Protein AF-A0A8H3FLI0-F1 (afdb_monomer_lite)

Secondary structure (DSSP, 8-state):
---SGGGTEEEE--HHHHHIIIII-PPPSS---S---EEEEEETT---TTT-TTTTT---S--PPPBTTB-SS--SEEEEETTTIIIIIHHHT-SSSHHHHH---TTSBPSS----

Foldseek 3Di:
DQLQVVNFKDWDDDPVVVCCPPPNDDDDPDDPPVLPDWIKIFGPPDDALVPDPVNVPPPQPFQQDDDVNHRHQDPRIAIERPVCVPPPQSVQPRDDCSCVVQDDRPPDYTDDPPDD

Organism: NCBI:txid172621

Sequence (116 aa):
MGRSPRYLFCVQVHAAALHSVVHDAPAPPAFDVTKKGWVKLVSKSWIPCEEDPRARGRPDPNVYEPIEGVTERDVGWMKCPYQCVMTEYYSGNEGLNGWRTEYCRPPKVVGPPYDE

pLDDT: mean 80.86, std 11.71, range [36.59, 94.56]

Radius of gyration: 16.19 Å; chains: 1; bounding box: 41×36×45 Å

Structure (mmCIF, N/CA/C/O backbone):
data_AF-A0A8H3FLI0-F1
#
_entry.id   AF-A0A8H3FLI0-F1
#
loop_
_atom_site.group_PDB
_atom_site.id
_atom_site.type_symbol
_atom_site.label_atom_id
_atom_site.label_alt_id
_at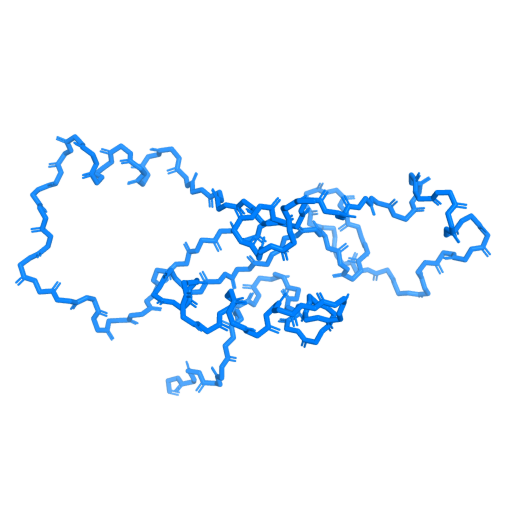om_site.label_comp_id
_atom_site.label_asym_id
_atom_site.label_entity_id
_atom_site.label_seq_id
_atom_site.pdbx_PDB_ins_code
_atom_site.Cartn_x
_atom_site.Cartn_y
_atom_site.Cartn_z
_atom_site.occupancy
_atom_site.B_iso_or_equiv
_atom_site.auth_seq_id
_atom_site.auth_comp_id
_atom_site.auth_asym_id
_atom_site.auth_atom_id
_atom_site.pdbx_PDB_model_num
ATOM 1 N N . MET A 1 1 ? -1.386 22.244 -11.632 1.00 44.44 1 MET A N 1
ATOM 2 C CA . MET A 1 1 ? -2.280 21.992 -10.479 1.00 44.44 1 MET A CA 1
ATOM 3 C C . MET A 1 1 ? -2.288 20.491 -10.187 1.00 44.44 1 MET A C 1
ATOM 5 O O . MET A 1 1 ? -2.131 19.738 -11.136 1.00 44.44 1 MET A O 1
ATOM 9 N N . GLY A 1 2 ? -2.396 20.057 -8.922 1.00 56.00 2 GLY A N 1
ATOM 10 C CA . GLY A 1 2 ? -2.494 18.627 -8.556 1.00 56.00 2 GLY A CA 1
ATOM 11 C C . GLY A 1 2 ? -1.180 17.890 -8.235 1.00 56.00 2 GLY A C 1
ATOM 12 O O . GLY A 1 2 ? -1.049 16.729 -8.588 1.00 56.00 2 GLY A O 1
ATOM 13 N N . ARG A 1 3 ? -0.199 18.542 -7.589 1.00 63.22 3 ARG A N 1
ATOM 14 C CA . ARG A 1 3 ? 1.062 17.896 -7.144 1.00 63.22 3 ARG A CA 1
ATOM 15 C C . ARG A 1 3 ? 1.019 17.334 -5.717 1.00 63.22 3 ARG A C 1
ATOM 17 O O . ARG A 1 3 ? 2.014 16.800 -5.251 1.00 63.22 3 ARG A O 1
ATOM 24 N N . SER A 1 4 ? -0.108 17.484 -5.019 1.00 76.62 4 SER A N 1
ATOM 25 C CA . SER A 1 4 ? -0.272 16.878 -3.697 1.0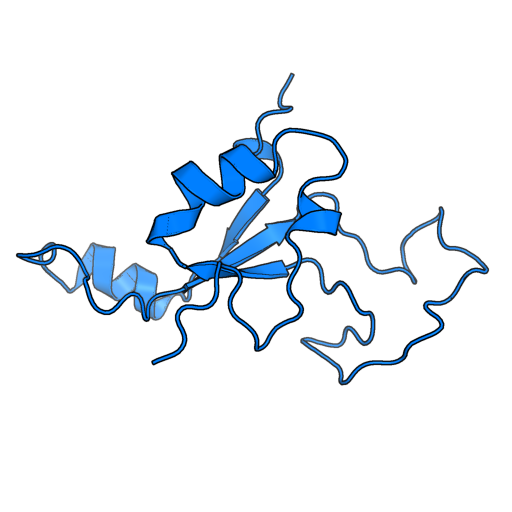0 76.62 4 SER A CA 1
ATOM 26 C C . SER A 1 4 ? -0.342 15.354 -3.849 1.00 76.62 4 SER A C 1
ATOM 28 O O . SER A 1 4 ? -1.057 14.886 -4.740 1.00 76.62 4 SER A O 1
ATOM 30 N N . PRO A 1 5 ? 0.314 14.588 -2.964 1.00 76.56 5 PRO A N 1
ATOM 31 C CA . PRO A 1 5 ? 0.258 13.124 -2.934 1.00 76.56 5 PRO A CA 1
ATOM 32 C C . PRO A 1 5 ? -1.162 12.543 -2.987 1.00 76.56 5 PRO A C 1
ATOM 34 O O . PRO A 1 5 ? -1.385 11.531 -3.645 1.00 76.56 5 PRO A O 1
ATOM 37 N N . ARG A 1 6 ? -2.163 13.258 -2.452 1.00 79.00 6 ARG A N 1
ATOM 38 C CA . ARG A 1 6 ? -3.591 12.893 -2.549 1.00 79.00 6 ARG A CA 1
ATOM 39 C C . ARG A 1 6 ? -4.126 12.706 -3.977 1.00 79.00 6 ARG A C 1
ATOM 41 O O . ARG A 1 6 ? -5.146 12.055 -4.151 1.00 79.00 6 ARG A O 1
ATOM 48 N N . TYR A 1 7 ? -3.486 13.306 -4.982 1.00 82.62 7 TYR A N 1
ATOM 49 C CA . TYR A 1 7 ? -3.865 13.180 -6.399 1.00 82.62 7 TYR A CA 1
ATOM 50 C C . TYR A 1 7 ? -2.923 12.269 -7.200 1.00 82.62 7 TYR A C 1
ATOM 52 O O . TYR A 1 7 ? -3.163 12.030 -8.389 1.00 82.62 7 TYR A O 1
ATOM 60 N N . LEU A 1 8 ? -1.839 11.810 -6.569 1.00 84.50 8 LEU A N 1
ATOM 61 C CA . LEU A 1 8 ? -0.816 10.948 -7.162 1.00 84.50 8 LEU A CA 1
ATOM 62 C C . LEU A 1 8 ? -0.957 9.494 -6.714 1.00 84.50 8 LEU A C 1
ATOM 64 O O . LEU A 1 8 ? -0.481 8.608 -7.416 1.00 84.50 8 LEU A O 1
ATOM 68 N N . PHE A 1 9 ? -1.636 9.250 -5.596 1.00 86.50 9 PHE A N 1
ATOM 69 C CA . PHE A 1 9 ? -1.892 7.910 -5.093 1.00 86.50 9 PHE A CA 1
ATOM 70 C C . PHE A 1 9 ? -3.385 7.635 -4.976 1.00 86.50 9 PHE A C 1
ATOM 72 O O . PHE A 1 9 ? -4.172 8.538 -4.681 1.00 86.50 9 PHE A O 1
ATOM 79 N N . CYS A 1 10 ? -3.771 6.378 -5.173 1.00 88.94 10 CYS A N 1
ATOM 80 C CA . CYS A 1 10 ? -5.086 5.891 -4.782 1.00 88.94 10 CYS A CA 1
ATOM 81 C C . CYS A 1 10 ? -4.960 4.790 -3.728 1.00 88.94 10 CYS A C 1
ATOM 83 O O . CYS A 1 10 ? -3.980 4.047 -3.672 1.00 88.94 10 CYS A O 1
ATOM 85 N N . VAL A 1 11 ? -5.961 4.726 -2.853 1.00 90.06 11 VAL A N 1
ATOM 86 C CA . VAL A 1 11 ? -6.069 3.694 -1.826 1.00 90.06 11 VAL A CA 1
ATOM 87 C C . VAL A 1 11 ? -7.047 2.648 -2.330 1.00 90.06 11 VAL A C 1
ATOM 89 O O . VAL A 1 11 ? -8.213 2.957 -2.574 1.00 90.06 11 VAL A O 1
ATOM 92 N N . GLN A 1 12 ? -6.580 1.414 -2.472 1.00 91.69 12 GLN A N 1
ATOM 93 C CA . GLN A 1 12 ? -7.432 0.277 -2.788 1.00 91.69 12 GLN A CA 1
ATOM 94 C C . GLN A 1 12 ? -7.640 -0.573 -1.531 1.00 91.69 12 GLN A C 1
ATOM 96 O O . GLN A 1 12 ? -6.692 -0.966 -0.844 1.00 91.69 12 GLN A O 1
ATOM 101 N N . VAL A 1 13 ? -8.909 -0.868 -1.254 1.00 88.50 13 VAL A N 1
ATOM 102 C CA . VAL A 1 13 ? -9.367 -1.711 -0.144 1.00 88.50 13 VAL A CA 1
ATOM 103 C C . VAL A 1 13 ? -10.215 -2.860 -0.6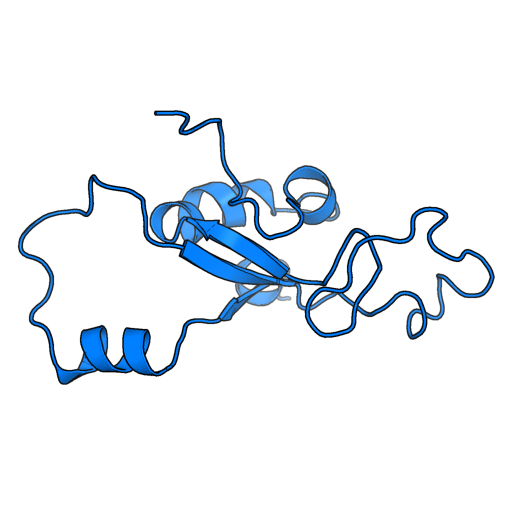74 1.00 88.50 13 VAL A C 1
ATOM 105 O O . VAL A 1 13 ? -10.786 -2.780 -1.762 1.00 88.50 13 VAL A O 1
ATOM 108 N N . HIS A 1 14 ? -10.300 -3.946 0.092 1.00 88.00 14 HIS A N 1
ATOM 109 C CA . HIS A 1 14 ? -11.151 -5.076 -0.265 1.00 88.00 14 HIS A CA 1
ATOM 110 C C . HIS A 1 14 ? -12.635 -4.707 -0.116 1.00 88.00 14 HIS A C 1
ATOM 112 O O . HIS A 1 14 ? -13.023 -4.119 0.894 1.00 88.00 14 HIS A O 1
ATOM 118 N N . ALA A 1 15 ? -13.476 -5.099 -1.079 1.00 89.06 15 ALA A N 1
ATOM 119 C CA . ALA A 1 15 ? -14.898 -4.742 -1.096 1.00 89.06 15 ALA A CA 1
ATOM 120 C C . ALA A 1 15 ? -15.638 -5.184 0.178 1.00 89.06 15 ALA A C 1
ATOM 122 O O . ALA A 1 15 ? -16.376 -4.396 0.758 1.00 89.06 15 ALA A O 1
ATOM 123 N N . ALA A 1 16 ? -15.376 -6.401 0.667 1.00 86.50 16 ALA A N 1
ATOM 124 C CA . ALA A 1 16 ? -15.980 -6.885 1.913 1.00 86.50 16 ALA A CA 1
ATOM 125 C C . ALA A 1 16 ? -15.532 -6.077 3.145 1.00 86.50 16 ALA A C 1
ATOM 127 O O . ALA A 1 16 ? -16.330 -5.834 4.043 1.00 86.50 16 ALA A O 1
ATOM 128 N N . ALA A 1 17 ? -14.275 -5.616 3.176 1.00 84.50 17 ALA A N 1
ATOM 129 C CA . ALA A 1 17 ? -13.785 -4.786 4.273 1.00 84.50 17 ALA A CA 1
ATOM 130 C C . ALA A 1 17 ? -14.464 -3.409 4.250 1.00 84.50 17 ALA A C 1
ATOM 132 O O . ALA A 1 17 ? -14.923 -2.933 5.284 1.00 84.50 17 ALA A O 1
ATOM 133 N N . LEU A 1 18 ? -14.613 -2.808 3.063 1.00 87.44 18 LEU A N 1
ATOM 134 C CA . LEU A 1 18 ? -15.349 -1.554 2.908 1.00 87.44 18 LEU A CA 1
ATOM 135 C C . LEU A 1 18 ? -16.818 -1.713 3.318 1.00 87.44 18 LEU A C 1
ATOM 137 O O . LEU A 1 18 ? -17.317 -0.906 4.097 1.00 87.44 18 LEU A O 1
ATOM 141 N N . HIS A 1 19 ? -17.484 -2.771 2.848 1.00 88.31 19 HIS A N 1
ATOM 142 C CA . HIS A 1 19 ? -18.872 -3.062 3.202 1.00 88.31 19 HIS A CA 1
ATOM 143 C C . HIS A 1 19 ? -19.049 -3.190 4.718 1.00 88.31 19 HIS A C 1
ATOM 145 O O . HIS A 1 19 ? -19.932 -2.548 5.281 1.00 88.31 19 HIS A O 1
ATOM 151 N N . SER A 1 20 ? -18.151 -3.920 5.390 1.00 84.94 20 SER A N 1
ATOM 152 C CA . SER A 1 20 ? -18.235 -4.103 6.842 1.00 84.94 20 SER A CA 1
ATOM 153 C C . SER A 1 20 ? -18.170 -2.792 7.625 1.00 84.94 20 SER A C 1
ATOM 155 O O . SER A 1 20 ? -18.863 -2.644 8.625 1.00 84.94 20 SER A O 1
ATOM 157 N N . VAL A 1 21 ? -17.382 -1.819 7.157 1.00 80.94 21 VAL A N 1
ATOM 158 C CA . VAL A 1 21 ? -17.215 -0.524 7.834 1.00 80.94 21 VAL A CA 1
ATOM 159 C C . VAL A 1 21 ? -18.365 0.432 7.517 1.00 80.94 21 VAL A C 1
ATOM 161 O O . VAL A 1 21 ? -18.722 1.254 8.355 1.00 80.94 21 VAL A O 1
ATOM 164 N N . VAL A 1 22 ? -18.935 0.355 6.312 1.00 85.50 22 VAL A N 1
ATOM 165 C CA . VAL A 1 22 ? -19.991 1.279 5.865 1.00 85.50 22 VAL A CA 1
ATOM 166 C C . VAL A 1 22 ? -21.385 0.820 6.299 1.00 85.50 22 VAL A C 1
ATOM 168 O O . VAL A 1 22 ? -22.231 1.664 6.590 1.00 85.50 22 VAL A O 1
ATOM 171 N N . HIS A 1 23 ? -21.636 -0.491 6.330 1.00 88.50 23 HIS A N 1
ATOM 172 C CA . HIS A 1 23 ? -22.983 -1.044 6.497 1.00 88.50 23 HIS A CA 1
ATOM 173 C C . HIS A 1 23 ? -23.163 -1.906 7.750 1.00 88.50 23 HIS A C 1
ATOM 175 O O . HIS A 1 23 ? -24.232 -1.849 8.354 1.00 88.50 23 HIS A O 1
ATOM 181 N N . ASP A 1 24 ? -22.152 -2.685 8.148 1.00 85.50 24 ASP A N 1
ATOM 182 C CA . ASP A 1 24 ? -22.365 -3.788 9.100 1.00 85.50 24 ASP A CA 1
ATOM 183 C C . ASP A 1 24 ? -21.903 -3.478 10.532 1.00 85.50 24 ASP A C 1
ATOM 185 O O . ASP A 1 24 ? -22.468 -4.008 11.490 1.00 85.50 24 ASP A O 1
ATOM 189 N N . ALA A 1 25 ? -20.875 -2.640 10.704 1.00 78.06 25 ALA A N 1
ATOM 190 C CA . ALA A 1 25 ? -20.256 -2.391 12.002 1.00 78.06 25 ALA A CA 1
ATOM 191 C C . ALA A 1 25 ? -20.510 -0.960 12.508 1.00 78.06 25 ALA A C 1
ATOM 193 O O . ALA A 1 25 ? -20.288 0.004 11.770 1.00 78.06 25 ALA A O 1
ATOM 194 N N . PRO A 1 26 ? -20.895 -0.775 13.788 1.00 79.25 26 PRO A N 1
ATOM 195 C CA . PRO A 1 26 ? -20.752 0.527 14.422 1.00 79.25 26 PRO A CA 1
ATOM 196 C C . PRO A 1 26 ? -19.268 0.917 14.451 1.00 79.25 26 PRO A C 1
ATOM 198 O O . PRO A 1 26 ? -18.387 0.054 14.508 1.00 79.25 26 PRO A O 1
ATOM 201 N N . ALA A 1 27 ? -18.988 2.224 14.433 1.00 73.50 27 ALA A N 1
ATOM 202 C CA . ALA A 1 27 ? -17.623 2.722 14.560 1.00 73.50 27 ALA A CA 1
ATOM 203 C C . ALA A 1 27 ? -16.937 2.084 15.790 1.00 73.50 27 ALA A C 1
ATOM 205 O O . ALA A 1 27 ? -17.567 2.011 16.852 1.00 73.50 27 ALA A O 1
ATOM 206 N N . PRO A 1 28 ? -15.679 1.615 15.674 1.00 75.12 28 PRO A N 1
ATOM 207 C CA . PRO A 1 28 ? -14.990 0.976 16.787 1.00 75.12 28 PRO A CA 1
ATOM 208 C C . PRO A 1 28 ? -14.976 1.882 18.028 1.00 75.12 28 PRO A C 1
ATOM 210 O O . PRO A 1 28 ? -14.690 3.075 17.903 1.00 75.12 28 PRO A O 1
ATOM 213 N N . PRO A 1 29 ? -15.239 1.344 19.234 1.00 76.19 29 PRO A N 1
ATOM 214 C CA . PRO A 1 29 ? -15.288 2.142 20.462 1.00 76.19 29 PRO A CA 1
ATOM 215 C C . PRO A 1 29 ? -13.907 2.652 20.904 1.00 76.19 29 PRO A C 1
ATOM 217 O O . PRO A 1 29 ? -13.818 3.487 21.800 1.00 76.19 29 PRO A O 1
ATOM 220 N N . ALA A 1 30 ? -12.830 2.143 20.299 1.00 79.56 30 ALA A N 1
ATOM 221 C CA . ALA A 1 30 ? -11.453 2.490 20.610 1.00 79.56 30 ALA A CA 1
ATOM 222 C C . ALA A 1 30 ? -10.588 2.529 19.343 1.00 79.56 30 ALA A C 1
ATOM 224 O O . ALA A 1 30 ? -10.906 1.910 18.326 1.00 79.56 30 ALA A O 1
ATOM 225 N N . PHE A 1 31 ? -9.470 3.249 19.432 1.00 77.00 31 PHE A N 1
ATOM 226 C CA . PHE A 1 31 ? -8.456 3.291 18.383 1.00 77.00 31 PHE A CA 1
ATOM 227 C C . PHE A 1 31 ? -7.808 1.909 18.201 1.00 77.00 31 PHE A C 1
ATOM 229 O O . PHE A 1 31 ? -7.554 1.209 19.182 1.00 77.00 31 PHE A O 1
ATOM 236 N N . ASP A 1 32 ? -7.511 1.520 16.959 1.00 78.56 32 ASP A N 1
ATOM 237 C CA . ASP A 1 32 ? -6.811 0.262 16.689 1.00 78.56 32 ASP A CA 1
ATOM 238 C C . ASP A 1 32 ? -5.349 0.365 17.145 1.00 78.56 32 ASP A C 1
ATOM 240 O O . ASP A 1 32 ? -4.510 0.993 16.503 1.00 78.56 32 ASP A O 1
ATOM 244 N N . VAL A 1 33 ? -5.033 -0.266 18.268 1.00 78.88 33 VAL A N 1
ATOM 245 C CA . VAL A 1 33 ? -3.657 -0.362 18.776 1.00 78.88 33 VAL A CA 1
ATOM 246 C C . VAL A 1 33 ? -2.891 -1.542 18.181 1.00 78.88 33 VAL A C 1
ATOM 248 O O . VAL A 1 33 ? -1.678 -1.620 18.349 1.00 78.88 33 VAL A O 1
ATOM 251 N N . THR A 1 34 ? -3.576 -2.457 17.487 1.00 79.06 34 THR A N 1
ATOM 252 C CA . THR A 1 34 ? -2.955 -3.663 16.923 1.00 79.06 34 THR A CA 1
ATOM 253 C C . THR A 1 34 ? -2.125 -3.348 15.687 1.00 79.06 34 THR A C 1
ATOM 255 O O . THR A 1 34 ? -1.190 -4.084 15.389 1.00 79.06 34 THR A O 1
ATOM 258 N N . LYS A 1 35 ? -2.464 -2.266 14.966 1.00 74.50 35 LYS A N 1
ATOM 259 C CA . LYS A 1 35 ? -1.782 -1.811 13.742 1.00 74.50 35 LYS A CA 1
ATOM 260 C C . LYS A 1 35 ? -1.667 -2.892 12.659 1.00 74.50 35 LYS A C 1
ATOM 262 O O . LYS A 1 35 ? -0.812 -2.812 11.782 1.00 74.50 35 LYS A O 1
ATOM 267 N N . LYS A 1 36 ? -2.544 -3.902 12.692 1.00 82.31 36 LYS A N 1
ATOM 268 C CA . LYS A 1 36 ? -2.527 -5.028 11.741 1.00 82.31 36 LYS A CA 1
ATOM 269 C C . LYS A 1 36 ? -3.188 -4.676 10.409 1.00 82.31 36 LYS A C 1
ATOM 271 O O . LYS A 1 36 ? -2.955 -5.346 9.403 1.00 82.31 36 LYS A O 1
ATOM 276 N N . GLY A 1 37 ? -4.020 -3.634 10.396 1.00 84.31 37 GLY A N 1
ATOM 277 C CA . GLY A 1 37 ? -4.714 -3.169 9.203 1.00 84.31 37 GLY A CA 1
ATOM 278 C C . GLY A 1 37 ? -3.777 -2.487 8.204 1.00 84.31 37 GLY A C 1
ATOM 279 O O . GLY A 1 37 ? -3.019 -1.579 8.546 1.00 84.31 37 GLY A O 1
ATOM 280 N N . TRP A 1 38 ? -3.891 -2.867 6.935 1.00 89.12 38 TRP A N 1
ATOM 281 C CA . TRP A 1 38 ? -3.168 -2.244 5.831 1.00 89.12 38 TRP A CA 1
ATOM 282 C C . TRP A 1 38 ? -4.091 -2.015 4.636 1.00 89.12 38 TRP A C 1
ATOM 284 O O . TRP A 1 38 ? -5.145 -2.638 4.500 1.00 89.12 38 TRP A O 1
ATOM 294 N N . VAL A 1 39 ? -3.669 -1.118 3.756 1.00 91.06 39 VAL A N 1
ATOM 295 C CA . VAL A 1 39 ? -4.305 -0.834 2.470 1.00 91.06 39 VAL A CA 1
ATOM 296 C C . VAL A 1 39 ? -3.285 -0.974 1.349 1.00 91.06 39 VAL A C 1
ATOM 298 O O . VAL A 1 39 ? -2.077 -0.867 1.584 1.00 91.06 39 VAL A O 1
ATOM 301 N N . LYS A 1 40 ? -3.750 -1.203 0.119 1.00 93.50 40 LYS A N 1
ATOM 302 C CA . LYS A 1 40 ? -2.883 -1.034 -1.047 1.00 93.50 40 LYS A CA 1
ATOM 303 C C . LYS A 1 40 ? -2.792 0.455 -1.351 1.00 93.50 40 LYS A C 1
ATOM 305 O O . LYS A 1 40 ? -3.804 1.070 -1.690 1.00 93.50 40 LYS A O 1
ATOM 310 N N . LEU A 1 41 ? -1.597 1.019 -1.230 1.00 92.25 41 LEU A N 1
ATOM 311 C CA . LEU A 1 41 ? -1.310 2.347 -1.754 1.00 92.25 41 LEU A CA 1
ATOM 312 C C . LEU A 1 41 ? -0.765 2.186 -3.169 1.00 92.25 41 LEU A C 1
ATOM 314 O O . LEU A 1 41 ? 0.290 1.582 -3.353 1.00 92.25 41 LEU A O 1
ATOM 318 N N . VAL A 1 42 ? -1.506 2.687 -4.150 1.00 92.31 42 VAL A N 1
ATOM 319 C CA . VAL A 1 42 ? -1.232 2.503 -5.578 1.00 92.31 42 VAL A CA 1
ATOM 320 C C . VAL A 1 42 ? -0.732 3.816 -6.169 1.00 92.31 42 VAL A C 1
ATOM 322 O O . VAL A 1 42 ? -1.326 4.873 -5.942 1.00 92.31 42 VAL A O 1
ATOM 325 N N . SER A 1 43 ? 0.354 3.750 -6.933 1.00 90.75 43 SER A N 1
ATOM 326 C CA . SER A 1 43 ? 0.958 4.891 -7.616 1.00 90.75 43 SER A CA 1
ATOM 327 C C . SER A 1 43 ? 0.292 5.138 -8.965 1.00 90.75 43 SER A C 1
ATOM 329 O O . SER A 1 43 ? 0.308 4.286 -9.848 1.00 90.75 43 SER A O 1
ATOM 331 N N . LYS A 1 44 ? -0.255 6.342 -9.164 1.00 88.06 44 LYS A N 1
ATOM 332 C CA . LYS A 1 44 ? -0.882 6.748 -10.433 1.00 88.06 44 LYS A CA 1
ATOM 333 C C . LYS A 1 44 ? 0.117 6.827 -11.588 1.00 88.06 44 LYS A C 1
ATOM 335 O O . LYS A 1 44 ? -0.271 6.694 -12.742 1.00 88.06 44 LYS A O 1
ATOM 340 N N . SER A 1 45 ? 1.373 7.152 -11.291 1.00 85.81 45 SER A N 1
ATOM 341 C CA . SER A 1 45 ? 2.414 7.341 -12.305 1.00 85.81 45 SER A CA 1
ATOM 342 C C . SER A 1 45 ? 3.159 6.058 -12.651 1.00 85.81 45 SER A C 1
ATOM 344 O O . SER A 1 45 ? 4.051 6.110 -13.494 1.00 85.81 45 SER A O 1
ATOM 346 N N . TRP A 1 46 ? 2.857 4.951 -11.971 1.00 89.25 46 TRP A N 1
ATOM 347 C CA . TRP A 1 46 ? 3.482 3.677 -12.274 1.00 89.25 46 TRP A CA 1
ATOM 348 C C . TRP A 1 46 ? 2.910 3.099 -13.566 1.00 89.25 46 TRP A C 1
ATOM 350 O O . TRP A 1 46 ? 1.701 3.129 -13.796 1.00 89.25 46 TRP A O 1
ATOM 360 N N . ILE A 1 47 ? 3.812 2.585 -14.389 1.00 88.56 47 ILE A N 1
ATOM 361 C CA . ILE A 1 47 ? 3.539 1.835 -15.606 1.00 88.56 47 ILE A CA 1
ATOM 362 C C . ILE A 1 47 ? 4.553 0.684 -15.655 1.00 88.56 47 ILE A C 1
ATOM 364 O O . ILE A 1 47 ? 5.695 0.900 -15.233 1.00 88.56 47 ILE A O 1
ATOM 368 N N . PRO A 1 48 ? 4.172 -0.508 -16.141 1.00 85.81 48 PRO A N 1
ATOM 369 C CA . PRO A 1 48 ? 5.111 -1.607 -16.334 1.00 85.81 48 PRO A CA 1
ATOM 370 C C . PRO A 1 48 ? 6.289 -1.193 -17.223 1.00 85.81 48 PRO A C 1
ATOM 372 O O . PRO A 1 48 ? 6.123 -0.422 -18.172 1.00 85.81 48 PRO A O 1
ATOM 375 N N . CYS A 1 49 ? 7.472 -1.743 -16.971 1.00 84.50 49 CYS A N 1
ATOM 376 C CA . CYS A 1 49 ? 8.684 -1.491 -17.751 1.00 84.50 49 CYS A CA 1
ATOM 377 C C . CYS A 1 49 ? 8.507 -1.858 -19.235 1.00 84.50 49 CYS A C 1
ATOM 379 O O . CYS A 1 49 ? 9.022 -1.165 -20.112 1.00 84.50 49 CYS A O 1
ATOM 381 N N . GLU A 1 50 ? 7.731 -2.906 -19.529 1.00 81.31 50 GLU A N 1
ATOM 382 C CA . GLU A 1 50 ? 7.393 -3.301 -20.905 1.00 81.31 50 GLU A CA 1
ATOM 383 C C . GLU A 1 50 ? 6.540 -2.254 -21.643 1.00 81.31 50 GLU A C 1
ATOM 385 O O . GLU A 1 50 ? 6.652 -2.103 -22.864 1.00 81.31 50 GLU A O 1
ATOM 390 N N . GLU A 1 51 ? 5.739 -1.487 -20.902 1.00 84.88 51 GLU A N 1
ATOM 391 C CA . GLU A 1 51 ? 4.893 -0.419 -21.431 1.00 84.88 51 GLU A CA 1
ATOM 392 C C . GLU A 1 51 ? 5.580 0.956 -21.377 1.00 84.88 51 GLU A C 1
ATOM 394 O O . GLU A 1 51 ? 5.191 1.855 -22.129 1.00 84.88 51 GLU A O 1
ATOM 399 N N . ASP A 1 52 ? 6.617 1.137 -20.545 1.00 84.94 52 ASP A N 1
ATOM 400 C CA . ASP A 1 52 ? 7.328 2.409 -20.384 1.00 84.94 52 ASP A CA 1
ATOM 401 C C . ASP A 1 52 ? 8.211 2.737 -21.606 1.00 84.94 52 ASP A C 1
ATOM 403 O O . ASP A 1 52 ? 9.267 2.127 -21.826 1.00 84.94 52 ASP A O 1
ATOM 407 N N . PRO A 1 53 ? 7.878 3.786 -22.389 1.00 82.81 53 PRO A N 1
ATOM 408 C CA . PRO A 1 53 ? 8.700 4.210 -23.517 1.00 82.81 53 PRO A CA 1
ATOM 409 C C . PRO A 1 53 ? 10.126 4.614 -23.120 1.00 82.81 53 PRO A C 1
ATOM 411 O O . PRO A 1 53 ? 11.022 4.570 -23.964 1.00 82.81 53 PRO A O 1
ATOM 414 N N . ARG A 1 54 ? 10.345 5.012 -21.860 1.00 80.81 54 ARG A N 1
ATOM 415 C CA . ARG A 1 54 ? 11.650 5.419 -21.315 1.00 80.81 54 ARG A CA 1
ATOM 416 C C . ARG A 1 54 ? 12.523 4.228 -20.929 1.00 80.81 54 ARG A C 1
ATOM 418 O O . ARG A 1 54 ? 13.741 4.387 -20.850 1.00 80.81 54 ARG A O 1
ATOM 425 N N . ALA A 1 55 ? 11.917 3.065 -20.697 1.00 74.44 55 ALA A N 1
ATOM 426 C CA . ALA A 1 55 ? 12.609 1.849 -20.290 1.00 74.44 55 ALA A CA 1
ATOM 427 C C . ALA A 1 55 ? 12.947 0.916 -21.467 1.00 74.44 55 ALA A C 1
ATOM 429 O O . ALA A 1 55 ? 13.654 -0.078 -21.287 1.00 74.44 55 ALA A O 1
ATOM 430 N N . ARG A 1 56 ? 12.522 1.251 -22.697 1.00 66.62 56 ARG A N 1
ATOM 431 C CA . ARG A 1 56 ? 12.855 0.483 -23.910 1.00 66.62 56 ARG A CA 1
ATOM 432 C C . ARG A 1 56 ? 14.363 0.226 -24.010 1.00 66.62 56 ARG A C 1
ATOM 434 O O . ARG A 1 56 ? 15.161 1.155 -24.112 1.00 66.62 56 ARG A O 1
ATOM 441 N N . GLY A 1 57 ? 14.744 -1.053 -24.008 1.00 64.88 57 GLY A N 1
ATOM 442 C CA . GLY A 1 57 ? 16.141 -1.494 -24.093 1.00 64.88 57 GLY A CA 1
ATOM 443 C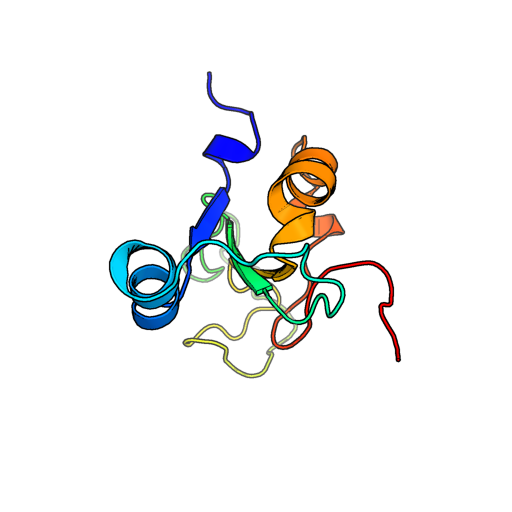 C . GLY A 1 57 ? 16.905 -1.512 -22.761 1.00 64.88 57 GLY A C 1
ATOM 444 O O . GLY A 1 57 ? 18.116 -1.727 -22.772 1.00 64.88 57 GLY A O 1
ATOM 445 N N . ARG A 1 58 ? 16.229 -1.304 -21.623 1.00 66.88 58 ARG A N 1
ATOM 446 C CA . ARG A 1 58 ? 16.787 -1.438 -20.266 1.00 66.88 58 ARG A CA 1
ATOM 447 C C . ARG A 1 58 ? 15.879 -2.323 -19.397 1.00 66.88 58 ARG A C 1
ATOM 449 O O . ARG A 1 58 ? 15.223 -1.796 -18.501 1.00 66.88 58 ARG A O 1
ATOM 456 N N . PRO A 1 59 ? 15.814 -3.641 -19.662 1.00 65.94 59 PRO A N 1
ATOM 457 C CA . PRO A 1 59 ? 15.043 -4.551 -18.817 1.00 65.94 59 PRO A CA 1
ATOM 458 C C . PRO A 1 59 ? 15.539 -4.481 -17.364 1.00 65.94 59 PRO A C 1
ATOM 460 O O . PRO A 1 59 ? 16.733 -4.262 -17.134 1.00 65.94 59 PRO A O 1
ATOM 463 N N . ASP A 1 60 ? 14.634 -4.655 -16.393 1.00 66.81 60 ASP A N 1
ATOM 464 C CA . ASP A 1 60 ? 15.030 -4.796 -14.987 1.00 66.81 60 ASP A CA 1
ATOM 465 C C . ASP A 1 60 ? 15.988 -5.999 -14.892 1.00 66.81 60 ASP A C 1
ATOM 467 O O . ASP A 1 60 ? 15.626 -7.099 -15.318 1.00 66.81 60 ASP A O 1
ATOM 471 N N . PRO A 1 61 ? 17.231 -5.817 -14.407 1.00 68.31 61 PRO A N 1
ATOM 472 C CA . PRO A 1 61 ? 18.188 -6.914 -14.298 1.00 68.31 61 PRO A CA 1
ATOM 473 C C . PRO A 1 61 ? 17.744 -7.986 -13.296 1.00 68.31 61 PRO A C 1
ATOM 475 O O . PRO A 1 61 ? 18.305 -9.081 -13.299 1.00 68.31 61 PRO A O 1
ATOM 478 N N . ASN A 1 62 ? 16.767 -7.683 -12.435 1.00 74.56 62 ASN A N 1
ATOM 479 C CA . ASN A 1 62 ? 16.254 -8.603 -11.435 1.00 74.56 62 ASN A CA 1
ATOM 480 C C . ASN A 1 62 ? 14.859 -9.097 -11.825 1.00 74.56 62 ASN A C 1
ATOM 482 O O . ASN A 1 62 ? 13.918 -8.316 -11.952 1.00 74.56 62 ASN A O 1
ATOM 486 N N . VAL A 1 63 ? 14.717 -10.415 -11.937 1.00 83.12 63 VAL A N 1
ATOM 487 C CA . VAL A 1 63 ? 13.418 -11.077 -12.073 1.00 83.12 63 VAL A CA 1
ATOM 488 C C . VAL A 1 63 ? 12.970 -11.510 -10.681 1.00 83.12 63 VAL A C 1
ATOM 490 O O . VAL A 1 63 ? 13.631 -12.327 -10.039 1.00 83.12 63 VAL A O 1
ATOM 493 N N . TYR A 1 64 ? 11.873 -10.935 -10.196 1.00 89.31 64 TYR A N 1
ATOM 494 C CA . TYR A 1 64 ? 11.243 -11.307 -8.931 1.00 89.31 64 TYR A CA 1
ATOM 495 C C . TYR A 1 64 ? 10.089 -12.282 -9.168 1.00 89.31 64 TYR A C 1
ATOM 497 O O . TYR A 1 64 ? 9.523 -12.336 -10.260 1.00 89.31 64 TYR A O 1
ATOM 505 N N . GLU A 1 65 ? 9.680 -12.982 -8.106 1.00 92.25 65 GLU A N 1
ATOM 506 C CA . GLU A 1 65 ? 8.423 -13.734 -8.106 1.00 92.25 65 GLU A CA 1
ATOM 507 C C . GLU A 1 65 ? 7.259 -12.834 -8.553 1.00 92.25 65 GLU A C 1
ATOM 509 O O . GLU A 1 65 ? 7.179 -11.678 -8.105 1.00 92.25 65 GLU A O 1
ATOM 514 N N . PRO A 1 66 ? 6.370 -13.327 -9.432 1.00 91.81 66 PRO A N 1
ATOM 515 C CA . PRO A 1 66 ? 5.308 -12.519 -10.001 1.00 91.81 66 PRO A CA 1
ATOM 516 C C . PRO A 1 66 ? 4.285 -12.139 -8.932 1.00 91.81 66 PRO A C 1
ATOM 518 O O . PRO A 1 66 ? 3.746 -12.986 -8.219 1.00 91.81 66 PRO A O 1
ATOM 521 N N .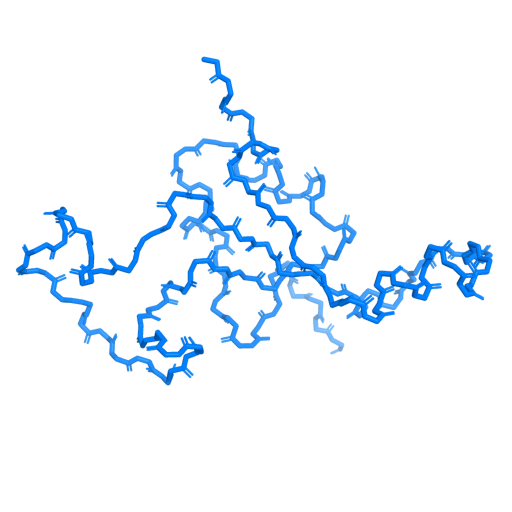 ILE A 1 67 ? 3.960 -10.850 -8.864 1.00 93.25 67 ILE A N 1
ATOM 522 C CA . ILE A 1 67 ? 2.817 -10.347 -8.098 1.00 93.25 67 ILE A CA 1
ATOM 523 C C . ILE A 1 67 ? 1.840 -9.767 -9.101 1.00 93.25 67 ILE A C 1
ATOM 525 O O . ILE A 1 67 ? 2.166 -8.803 -9.784 1.00 93.25 67 ILE A O 1
ATOM 529 N N . GLU A 1 68 ? 0.659 -10.381 -9.205 1.00 91.44 68 GLU A N 1
ATOM 530 C CA . GLU A 1 68 ? -0.387 -9.960 -10.151 1.00 91.44 68 GLU A CA 1
ATOM 531 C C . GLU A 1 68 ? 0.128 -9.907 -11.605 1.00 91.44 68 GLU A C 1
ATOM 533 O O . GLU A 1 68 ? -0.264 -9.052 -12.387 1.00 91.44 68 GLU A O 1
ATOM 538 N N . GLY A 1 69 ? 1.028 -10.834 -11.960 1.00 89.75 69 GLY A N 1
ATOM 539 C CA . GLY A 1 69 ? 1.654 -10.919 -13.285 1.00 89.75 69 GLY A CA 1
ATOM 540 C C . GLY A 1 69 ? 2.921 -10.076 -13.457 1.00 89.75 69 GLY A C 1
ATOM 541 O O . GLY A 1 69 ? 3.630 -10.268 -14.437 1.00 89.75 69 GLY A O 1
ATOM 542 N N . VAL A 1 70 ? 3.260 -9.209 -12.496 1.00 90.25 70 VAL A N 1
ATOM 543 C CA . VAL A 1 70 ? 4.422 -8.314 -12.585 1.00 90.25 70 VAL A CA 1
ATOM 544 C C . VAL A 1 70 ? 5.636 -8.908 -11.865 1.00 90.25 70 VAL A C 1
ATOM 546 O O . VAL A 1 70 ? 5.606 -9.143 -10.649 1.00 90.25 70 VAL A O 1
ATOM 549 N N . THR A 1 71 ? 6.720 -9.122 -12.613 1.00 90.81 71 THR A N 1
ATOM 550 C CA . THR A 1 71 ? 8.000 -9.681 -12.127 1.00 90.81 71 THR A CA 1
ATOM 551 C C . THR A 1 71 ? 9.053 -8.620 -11.799 1.00 90.81 71 THR A C 1
ATOM 553 O O . THR A 1 71 ? 10.162 -8.954 -11.391 1.00 90.81 71 THR A O 1
ATOM 556 N N . GLU A 1 72 ? 8.734 -7.343 -11.989 1.00 90.06 72 GLU A N 1
ATOM 557 C CA . GLU A 1 72 ? 9.602 -6.212 -11.656 1.00 90.06 72 GLU A CA 1
ATOM 558 C C . GLU A 1 72 ? 9.705 -6.005 -10.141 1.00 90.06 72 GLU A C 1
ATOM 560 O O . GLU A 1 72 ? 8.862 -6.464 -9.357 1.00 90.06 72 GLU A O 1
ATOM 565 N N . ARG A 1 73 ? 10.729 -5.258 -9.706 1.00 90.38 73 ARG A N 1
ATOM 566 C CA . ARG A 1 73 ? 10.825 -4.863 -8.294 1.00 90.38 73 ARG A CA 1
ATOM 567 C C . ARG A 1 73 ? 9.606 -4.049 -7.862 1.00 90.38 73 ARG A C 1
ATOM 569 O O . ARG A 1 73 ? 9.052 -4.295 -6.788 1.00 90.38 73 ARG A O 1
ATOM 576 N N . ASP A 1 74 ? 9.256 -3.046 -8.665 1.00 91.75 74 ASP A N 1
ATOM 577 C CA . ASP A 1 74 ? 8.139 -2.131 -8.444 1.00 91.75 74 ASP A CA 1
ATOM 578 C C . ASP A 1 74 ? 6.899 -2.624 -9.186 1.00 91.75 74 ASP A C 1
ATOM 580 O O . ASP A 1 74 ? 6.903 -2.683 -10.409 1.00 91.75 74 ASP A O 1
ATOM 584 N N . VAL A 1 75 ? 5.849 -2.975 -8.443 1.00 93.50 75 VAL A N 1
ATOM 585 C CA . VAL A 1 75 ? 4.583 -3.472 -9.013 1.00 93.50 75 VAL A CA 1
ATOM 586 C C . VAL A 1 75 ? 3.470 -2.431 -8.979 1.00 93.50 75 VAL A C 1
ATOM 588 O O . VAL A 1 75 ? 2.293 -2.766 -9.084 1.00 93.50 75 VAL A O 1
ATOM 591 N N . GLY A 1 76 ? 3.830 -1.166 -8.757 1.00 92.94 76 GLY A N 1
ATOM 592 C CA . GLY A 1 76 ? 2.909 -0.034 -8.786 1.00 92.94 76 GLY A CA 1
ATOM 593 C C . GLY A 1 76 ? 2.069 0.141 -7.539 1.00 92.94 76 GLY A C 1
ATOM 594 O O . GLY A 1 76 ? 1.326 1.117 -7.428 1.00 92.94 76 GLY A O 1
ATOM 595 N N . TRP A 1 77 ? 2.203 -0.759 -6.570 1.00 94.56 77 TRP A N 1
ATOM 596 C CA . TRP A 1 77 ? 1.537 -0.652 -5.287 1.00 94.56 77 TRP A CA 1
ATOM 597 C C . TRP A 1 77 ? 2.375 -1.242 -4.155 1.00 94.56 77 TRP A C 1
ATOM 599 O O . TRP A 1 77 ? 3.189 -2.143 -4.352 1.00 94.56 77 TRP A O 1
ATOM 609 N N . MET A 1 78 ? 2.134 -0.752 -2.943 1.00 93.31 78 MET A N 1
ATOM 610 C CA . MET A 1 78 ? 2.745 -1.267 -1.719 1.00 93.31 78 MET A CA 1
ATOM 611 C C . MET A 1 78 ? 1.700 -1.424 -0.613 1.00 93.31 78 MET A C 1
ATOM 613 O O . MET A 1 78 ? 0.644 -0.784 -0.646 1.00 93.31 78 MET A O 1
ATOM 617 N N . LYS A 1 79 ? 1.967 -2.292 0.370 1.00 92.62 79 LYS A N 1
ATOM 618 C CA . LYS A 1 79 ? 1.107 -2.406 1.555 1.00 92.62 79 LYS A CA 1
ATOM 619 C C . LYS A 1 79 ? 1.459 -1.298 2.537 1.00 92.62 79 LYS A C 1
ATOM 621 O O . LYS A 1 79 ? 2.558 -1.288 3.075 1.00 92.62 79 LYS A O 1
ATOM 626 N N . CYS A 1 80 ? 0.519 -0.408 2.801 1.00 89.31 80 CYS A N 1
ATOM 627 C CA . CYS A 1 80 ? 0.686 0.695 3.738 1.00 89.31 80 CYS A CA 1
ATOM 628 C C . CYS A 1 80 ? -0.203 0.462 4.966 1.00 89.31 80 CYS A C 1
ATOM 630 O O . CYS A 1 80 ? -1.394 0.193 4.777 1.00 89.31 80 CYS A O 1
ATOM 632 N N . PRO A 1 81 ? 0.295 0.602 6.208 1.00 88.56 81 PRO A N 1
ATOM 633 C CA . PRO A 1 81 ? -0.561 0.643 7.386 1.00 88.56 81 PRO A CA 1
ATOM 634 C C . PRO A 1 81 ? -1.589 1.760 7.217 1.00 88.56 81 PRO A C 1
ATOM 636 O O . PRO A 1 81 ? -1.231 2.888 6.867 1.00 88.56 81 PRO A O 1
ATOM 639 N N . TYR A 1 82 ? -2.872 1.465 7.430 1.00 86.00 82 TYR A N 1
ATOM 640 C CA . TYR A 1 82 ? -3.933 2.426 7.093 1.00 86.00 82 TYR A CA 1
ATOM 641 C C . TYR A 1 82 ? -3.827 3.725 7.916 1.00 86.00 82 TYR A C 1
ATOM 643 O O . TYR A 1 82 ? -4.171 4.801 7.433 1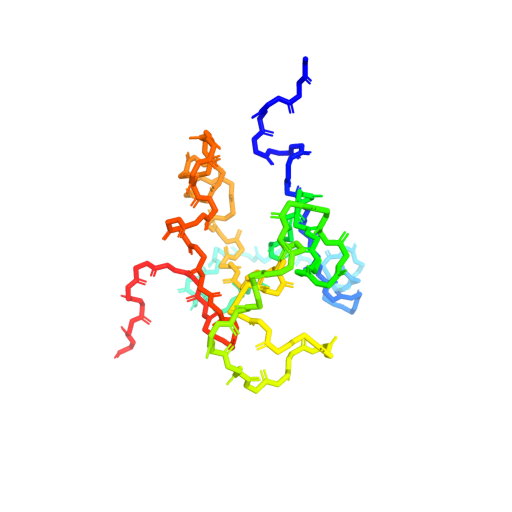.00 86.00 82 TYR A O 1
ATOM 651 N N . GLN A 1 83 ? -3.300 3.623 9.140 1.00 83.75 83 GLN A N 1
ATOM 652 C CA . GLN A 1 83 ? -3.080 4.744 10.058 1.00 83.75 83 GLN A CA 1
ATOM 653 C C . GLN A 1 83 ? -2.002 5.711 9.559 1.00 83.75 83 GLN A C 1
ATOM 655 O O . GLN A 1 83 ? -2.057 6.902 9.851 1.00 83.75 83 GLN A O 1
ATOM 660 N N . CYS A 1 84 ? -1.050 5.209 8.774 1.00 83.19 84 CYS A N 1
ATOM 661 C CA . CYS A 1 84 ? 0.122 5.949 8.323 1.00 83.19 84 CYS A CA 1
ATOM 662 C C . CYS A 1 84 ? -0.105 6.649 6.972 1.00 83.19 84 CYS A C 1
ATOM 664 O O . CYS A 1 84 ? 0.671 7.527 6.598 1.00 83.19 84 CYS A O 1
ATOM 666 N N . VAL A 1 85 ? -1.167 6.291 6.233 1.00 84.00 85 VAL A N 1
ATOM 667 C CA . VAL A 1 85 ? -1.433 6.783 4.863 1.00 84.00 85 VAL A CA 1
ATOM 668 C C . VAL A 1 85 ? -1.395 8.311 4.794 1.00 84.00 85 VAL A C 1
ATOM 670 O O . VAL A 1 85 ? -0.719 8.881 3.940 1.00 84.00 85 VAL A O 1
ATOM 673 N N . MET A 1 86 ? -2.117 8.978 5.698 1.00 75.81 86 MET A N 1
ATOM 674 C CA . MET A 1 86 ? -2.348 10.422 5.614 1.00 75.81 86 MET A CA 1
ATOM 675 C C . MET A 1 86 ? -1.183 11.267 6.127 1.00 75.81 86 MET A C 1
ATOM 677 O O . MET A 1 86 ? -0.909 12.316 5.552 1.00 75.81 86 MET A O 1
ATOM 681 N N . THR A 1 87 ? -0.534 10.862 7.216 1.00 73.81 87 THR A N 1
ATOM 682 C CA . THR A 1 87 ? 0.485 11.677 7.896 1.00 73.81 87 THR A CA 1
ATOM 683 C C . THR A 1 87 ? 1.899 11.299 7.495 1.00 73.81 87 THR A C 1
ATOM 685 O O . THR A 1 87 ? 2.712 12.185 7.262 1.00 73.81 87 THR A O 1
ATOM 688 N N . GLU A 1 88 ? 2.200 10.008 7.394 1.00 76.19 88 GLU A N 1
ATOM 689 C CA . GLU A 1 88 ? 3.563 9.533 7.151 1.00 76.19 88 GLU A CA 1
ATOM 690 C C . GLU A 1 88 ? 3.809 9.382 5.654 1.00 76.19 88 GLU A C 1
ATOM 692 O O . GLU A 1 88 ? 4.714 10.009 5.110 1.00 76.19 88 GLU A O 1
ATOM 697 N N . TYR A 1 89 ? 2.948 8.645 4.950 1.00 75.62 89 TYR A N 1
ATOM 698 C CA . TYR A 1 89 ? 3.186 8.357 3.536 1.00 75.62 89 TYR A CA 1
ATOM 699 C C . TYR A 1 89 ? 2.892 9.532 2.631 1.00 75.62 89 TYR A C 1
ATOM 701 O O . TYR A 1 89 ? 3.696 9.821 1.749 1.00 75.62 89 TYR A O 1
ATOM 709 N N . TYR A 1 90 ? 1.781 10.239 2.830 1.00 78.44 90 TYR A N 1
ATOM 710 C CA . TYR A 1 90 ? 1.528 11.433 2.030 1.00 78.44 90 TYR A CA 1
ATOM 711 C C . TYR A 1 90 ? 2.539 12.542 2.311 1.00 78.44 90 TYR A C 1
ATOM 713 O O . TYR A 1 90 ? 2.866 13.249 1.374 1.00 78.44 90 TYR A O 1
ATOM 721 N N . SER A 1 91 ? 3.087 12.662 3.521 1.00 76.38 91 SER A N 1
ATOM 722 C CA . SER A 1 91 ? 4.165 13.625 3.790 1.00 76.38 91 SER A CA 1
ATOM 723 C C . SER A 1 91 ? 5.498 13.176 3.174 1.00 76.38 91 SER A C 1
ATOM 725 O O . SER A 1 91 ? 6.125 13.920 2.424 1.00 76.38 91 SER A O 1
ATOM 727 N N . GLY A 1 92 ? 5.904 11.919 3.392 1.00 73.12 92 GLY A N 1
ATOM 728 C CA . GLY A 1 92 ? 7.155 11.364 2.856 1.00 73.12 92 GLY A CA 1
ATOM 729 C C . GLY A 1 92 ? 7.179 11.245 1.328 1.00 73.12 92 GLY A C 1
ATOM 730 O O . GLY A 1 92 ? 8.242 11.267 0.709 1.00 73.12 92 GLY A O 1
ATOM 731 N N . ASN A 1 93 ? 6.003 11.181 0.696 1.00 71.31 93 ASN A N 1
ATOM 732 C CA . ASN A 1 93 ? 5.859 11.189 -0.757 1.00 71.31 93 ASN A CA 1
ATOM 733 C C . ASN A 1 93 ? 5.663 12.587 -1.362 1.00 71.31 93 ASN A C 1
ATOM 735 O O . ASN A 1 93 ? 5.343 12.701 -2.550 1.00 71.31 93 ASN A O 1
ATOM 739 N N . GLU A 1 94 ? 5.876 13.661 -0.600 1.00 70.19 94 GLU A N 1
ATOM 740 C CA . GLU A 1 94 ? 5.971 14.998 -1.180 1.00 70.19 94 GLU A CA 1
ATOM 741 C C . GLU A 1 94 ? 7.244 15.122 -2.035 1.00 70.19 94 GLU A C 1
ATOM 743 O O . GLU A 1 94 ? 8.367 15.189 -1.544 1.00 70.19 94 GLU A O 1
ATOM 748 N N . GLY A 1 95 ? 7.072 15.148 -3.360 1.00 68.62 95 GLY A N 1
ATOM 749 C CA . GLY A 1 95 ? 8.162 15.350 -4.317 1.00 68.62 95 GLY A CA 1
ATOM 750 C C . GLY A 1 95 ? 8.292 14.230 -5.347 1.00 68.62 95 GLY A C 1
ATOM 751 O O . GLY A 1 95 ? 7.424 13.377 -5.488 1.00 68.62 95 GLY A O 1
ATOM 752 N N . LEU A 1 96 ? 9.377 14.262 -6.126 1.00 66.31 96 LEU A N 1
ATOM 753 C CA . LEU A 1 96 ? 9.566 13.357 -7.271 1.00 66.31 96 LEU A CA 1
ATOM 754 C C . LEU A 1 96 ? 10.079 11.961 -6.886 1.00 66.31 96 LEU A C 1
ATOM 756 O O . LEU A 1 96 ? 9.883 11.021 -7.647 1.00 66.31 96 LEU A O 1
ATOM 760 N N . ASN A 1 97 ? 10.738 11.822 -5.731 1.00 74.00 97 ASN A N 1
ATOM 761 C CA . ASN A 1 97 ? 11.474 10.605 -5.368 1.00 74.00 97 ASN A CA 1
ATOM 762 C C . ASN A 1 97 ? 10.898 9.844 -4.169 1.00 74.00 97 ASN A C 1
ATOM 764 O O . ASN A 1 97 ? 11.413 8.774 -3.861 1.00 74.00 97 ASN A O 1
ATOM 768 N N . GLY A 1 98 ? 9.854 10.353 -3.509 1.00 79.94 98 GLY A N 1
ATOM 769 C CA . GLY A 1 98 ? 9.333 9.736 -2.286 1.00 79.94 98 GLY A CA 1
ATOM 770 C C . GLY A 1 98 ? 8.907 8.283 -2.488 1.00 79.94 98 GLY A C 1
ATOM 771 O O . GLY A 1 98 ? 9.310 7.422 -1.718 1.00 79.94 98 GLY A O 1
ATOM 772 N N . TRP A 1 99 ? 8.250 7.975 -3.611 1.00 84.69 99 TRP A N 1
ATOM 773 C CA . TRP A 1 99 ? 7.861 6.600 -3.931 1.00 84.69 99 TRP A CA 1
ATOM 774 C C . TRP A 1 99 ? 9.074 5.672 -3.993 1.00 84.69 99 TRP A C 1
ATOM 776 O O . TRP A 1 99 ? 9.075 4.604 -3.403 1.00 84.69 99 TRP A O 1
ATOM 786 N N . ARG A 1 100 ? 10.155 6.104 -4.648 1.00 82.81 100 ARG A N 1
ATOM 787 C CA . ARG A 1 100 ? 11.373 5.298 -4.786 1.00 82.81 100 ARG A CA 1
ATOM 788 C C . ARG A 1 100 ? 12.068 5.047 -3.444 1.00 82.81 100 ARG A C 1
ATOM 790 O O . ARG A 1 100 ? 12.726 4.019 -3.310 1.00 82.81 100 ARG A O 1
ATOM 797 N N . THR A 1 101 ? 11.959 5.983 -2.506 1.00 82.81 101 THR A N 1
ATOM 798 C CA . THR A 1 101 ? 12.541 5.872 -1.162 1.00 82.81 101 THR A CA 1
ATOM 799 C C . THR A 1 101 ? 11.698 4.977 -0.258 1.00 82.81 101 THR A C 1
ATOM 801 O O . THR A 1 101 ? 12.247 4.122 0.427 1.00 82.81 101 THR A O 1
ATOM 804 N N . GLU A 1 102 ? 10.377 5.146 -0.289 1.00 83.44 102 GLU A N 1
ATOM 805 C CA . GLU A 1 102 ? 9.445 4.476 0.626 1.00 83.44 102 GLU A CA 1
ATOM 806 C C . GLU A 1 102 ? 8.979 3.105 0.116 1.00 83.44 102 GLU A C 1
ATOM 808 O O . GLU A 1 102 ? 8.456 2.296 0.880 1.00 83.44 102 GLU A O 1
ATOM 813 N N . TYR A 1 103 ? 9.141 2.814 -1.177 1.00 88.75 103 TYR A N 1
ATOM 814 C CA . TYR A 1 103 ? 8.586 1.606 -1.773 1.00 88.75 103 TYR A CA 1
ATOM 815 C C . TYR A 1 103 ? 9.128 0.326 -1.125 1.00 88.75 103 TYR A C 1
ATOM 817 O O . TYR A 1 103 ? 10.308 -0.016 -1.237 1.00 88.75 103 TYR A O 1
ATOM 825 N N . CYS A 1 104 ? 8.215 -0.447 -0.535 1.00 91.12 104 CYS A N 1
ATOM 826 C CA . CYS A 1 104 ? 8.461 -1.819 -0.114 1.00 91.12 104 CYS A CA 1
ATOM 827 C C . CYS A 1 104 ? 7.679 -2.786 -0.995 1.00 91.12 104 CYS A C 1
ATOM 829 O O . CYS A 1 104 ? 6.449 -2.741 -1.059 1.00 91.12 104 CYS A O 1
ATOM 831 N N . ARG A 1 105 ? 8.407 -3.714 -1.626 1.00 92.50 105 ARG A N 1
ATOM 832 C CA . ARG A 1 105 ? 7.802 -4.773 -2.429 1.00 92.50 105 ARG A CA 1
ATOM 833 C C . ARG A 1 105 ? 6.911 -5.657 -1.537 1.00 92.50 105 ARG A C 1
ATOM 835 O O . ARG A 1 105 ? 7.420 -6.212 -0.555 1.00 92.50 105 ARG A O 1
ATOM 842 N N . PRO A 1 106 ? 5.617 -5.841 -1.864 1.00 92.94 106 PRO A N 1
ATOM 843 C CA . PRO A 1 106 ? 4.773 -6.822 -1.189 1.00 92.94 106 PRO A CA 1
ATOM 844 C C . PRO A 1 106 ? 5.424 -8.222 -1.224 1.00 92.94 106 PRO A C 1
ATOM 846 O O . PRO A 1 106 ? 6.169 -8.517 -2.155 1.00 92.94 106 PRO A O 1
ATOM 849 N N . PRO A 1 107 ? 5.196 -9.092 -0.221 1.00 91.44 107 PRO A N 1
ATOM 850 C CA . PRO A 1 107 ? 4.154 -9.026 0.803 1.00 91.44 107 PRO A CA 1
ATOM 851 C C . PRO A 1 107 ? 4.480 -8.149 2.019 1.00 91.44 107 PRO A C 1
ATOM 853 O O . PRO A 1 107 ? 3.625 -8.067 2.907 1.00 91.44 107 PRO A O 1
ATOM 856 N N . LYS A 1 108 ? 5.659 -7.512 2.060 1.00 91.19 108 LYS A N 1
ATOM 857 C CA . LYS A 1 108 ? 6.080 -6.634 3.160 1.00 91.19 108 LYS A CA 1
ATOM 858 C C . LYS A 1 108 ? 5.150 -5.423 3.287 1.00 91.19 108 LYS A C 1
ATOM 860 O O . LYS A 1 108 ? 4.673 -4.898 2.282 1.00 91.19 108 LYS A O 1
ATOM 865 N N . VAL A 1 109 ? 4.891 -5.015 4.526 1.00 87.25 109 VAL A N 1
ATOM 866 C CA . VAL A 1 109 ? 4.169 -3.783 4.864 1.00 87.25 109 VAL A CA 1
ATOM 867 C C . VAL A 1 109 ? 5.197 -2.682 5.090 1.00 87.25 109 VAL A C 1
ATOM 869 O O . VAL A 1 109 ? 6.236 -2.931 5.693 1.00 87.25 109 VAL A O 1
ATOM 872 N N . VAL A 1 110 ? 4.936 -1.496 4.553 1.00 81.38 110 VAL A N 1
ATOM 873 C CA . VAL A 1 110 ? 5.846 -0.356 4.630 1.00 81.38 110 VAL A CA 1
ATOM 874 C C . VAL A 1 110 ? 5.760 0.259 6.032 1.00 81.38 110 VAL A C 1
ATOM 876 O O . VAL A 1 110 ? 4.671 0.371 6.598 1.00 81.38 110 VAL A O 1
ATOM 879 N N . GLY A 1 111 ? 6.888 0.695 6.586 1.00 69.56 111 GLY A N 1
ATOM 880 C CA . GLY A 1 111 ? 6.968 1.422 7.855 1.00 69.56 111 GLY A CA 1
ATOM 881 C C . GLY A 1 111 ? 8.319 1.216 8.542 1.00 69.56 111 GLY A C 1
ATOM 882 O O . GLY A 1 111 ? 9.106 0.380 8.089 1.00 69.56 111 GLY A O 1
ATOM 883 N N . PRO A 1 112 ? 8.609 1.948 9.636 1.00 54.44 112 PRO A N 1
ATOM 884 C CA . PRO A 1 112 ? 9.680 1.556 10.553 1.00 54.44 112 PRO A CA 1
ATOM 885 C C . PRO A 1 112 ? 9.419 0.125 11.065 1.00 54.44 112 PRO A C 1
ATOM 887 O O . PRO A 1 112 ? 8.273 -0.326 11.006 1.00 54.44 112 PRO A O 1
ATOM 890 N N . PRO A 1 113 ? 10.440 -0.606 11.554 1.00 46.97 113 PRO A N 1
ATOM 891 C CA . PRO A 1 113 ? 10.247 -1.963 12.051 1.00 46.97 113 PRO A CA 1
ATOM 892 C C . PRO A 1 113 ? 9.233 -1.932 13.198 1.00 46.97 113 PRO A C 1
ATOM 894 O O . PRO A 1 113 ? 9.540 -1.515 14.312 1.00 46.97 113 PRO A O 1
ATOM 897 N N . TYR A 1 114 ? 8.001 -2.346 12.916 1.00 49.78 114 TYR A N 1
ATOM 898 C CA . TYR A 1 114 ? 7.063 -2.820 13.923 1.00 49.78 114 TYR A CA 1
ATOM 899 C C . TYR A 1 114 ? 7.307 -4.321 14.067 1.00 49.78 114 TYR A C 1
ATOM 901 O O . TYR A 1 114 ? 6.419 -5.130 13.808 1.00 49.78 114 TYR A O 1
ATOM 909 N N . ASP A 1 115 ? 8.558 -4.676 14.361 1.00 38.59 115 ASP A N 1
ATOM 910 C CA . ASP A 1 115 ? 8.886 -6.025 14.790 1.00 38.59 115 ASP A CA 1
ATOM 911 C C . ASP A 1 115 ? 8.242 -6.220 16.174 1.00 38.59 115 ASP A C 1
ATOM 913 O O . ASP A 1 115 ? 8.372 -5.363 17.055 1.00 38.59 115 ASP A O 1
ATOM 917 N N . GLU A 1 116 ? 7.472 -7.304 16.299 1.00 36.59 116 GLU A N 1
ATOM 918 C CA . GLU A 1 116 ? 7.047 -7.897 17.575 1.00 36.59 116 GLU A CA 1
ATOM 919 C C . GLU A 1 116 ? 8.260 -8.364 18.395 1.00 36.59 116 GLU A C 1
ATOM 921 O O . GLU A 1 116 ? 9.231 -8.880 17.790 1.00 36.59 116 GLU A O 1
#